Protein AF-A0A5J4TLL1-F1 (afdb_monomer_lite)

Organism: NCBI:txid222440

Foldseek 3Di:
DPQLVVVQVVCVVVVFDDDSVLSVVLVVCCVVDVVVSVVSVVVRRPPDD

pLDDT: mean 90.23, std 7.83, range [54.38, 95.5]

Radius of gyration: 10.15 Å; chains: 1; bounding box: 26×16×28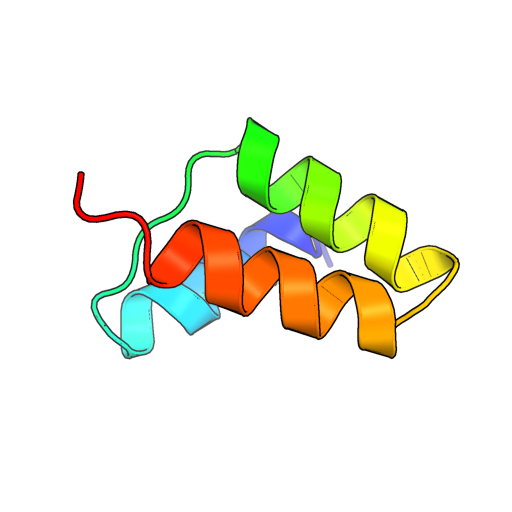 Å

Sequence (49 aa):
ADPEIELRFILRQFNRRLRMDQLKEIIEIAKEDSQRATLKLMEELNKKQ

Secondary structure (DSSP, 8-state):
--HHHHHHHHHHHTT----HHHHHHHHHHHHH-HHHHHHHHHHHHHS--

Structure (mmCIF, N/CA/C/O backbone):
data_AF-A0A5J4TLL1-F1
#
_entry.id   AF-A0A5J4TLL1-F1
#
loop_
_atom_site.group_PDB
_atom_site.id
_atom_site.type_symbol
_atom_site.label_atom_id
_atom_site.label_alt_id
_atom_site.label_comp_id
_atom_site.label_asym_id
_atom_site.label_entity_id
_atom_site.label_seq_id
_atom_site.pdbx_PDB_ins_code
_atom_site.Cartn_x
_atom_site.Cartn_y
_atom_site.Cartn_z
_atom_site.occupancy
_atom_site.B_iso_or_equiv
_atom_site.auth_seq_id
_atom_site.auth_comp_id
_atom_site.auth_asym_id
_atom_site.auth_atom_id
_atom_site.pdbx_P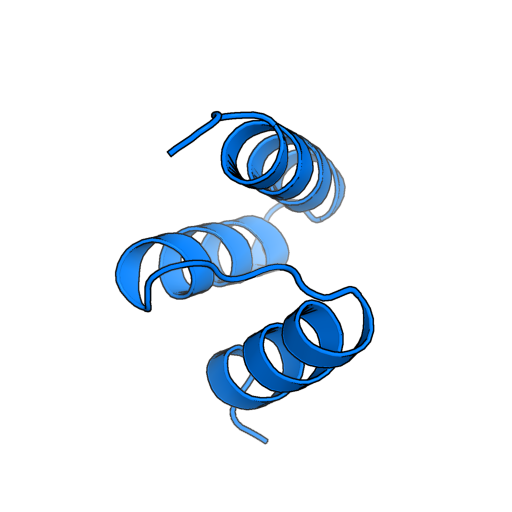DB_model_num
ATOM 1 N N . ALA A 1 1 ? -1.569 -1.602 -17.586 1.00 69.38 1 ALA A N 1
ATOM 2 C CA . ALA A 1 1 ? -2.446 -1.600 -16.404 1.00 69.38 1 ALA A CA 1
ATOM 3 C C . ALA A 1 1 ? -1.910 -0.561 -15.435 1.00 69.38 1 ALA A C 1
ATOM 5 O O . ALA A 1 1 ? -0.697 -0.520 -15.280 1.00 69.38 1 ALA A O 1
ATOM 6 N N . ASP A 1 2 ? -2.759 0.299 -14.866 1.00 86.12 2 ASP A N 1
ATOM 7 C CA . ASP A 1 2 ? -2.334 1.301 -13.878 1.00 86.12 2 ASP A CA 1
ATOM 8 C C . ASP A 1 2 ? -2.246 0.650 -12.489 1.00 86.12 2 ASP A C 1
ATOM 10 O O . ASP A 1 2 ? -3.296 0.343 -11.908 1.00 86.12 2 A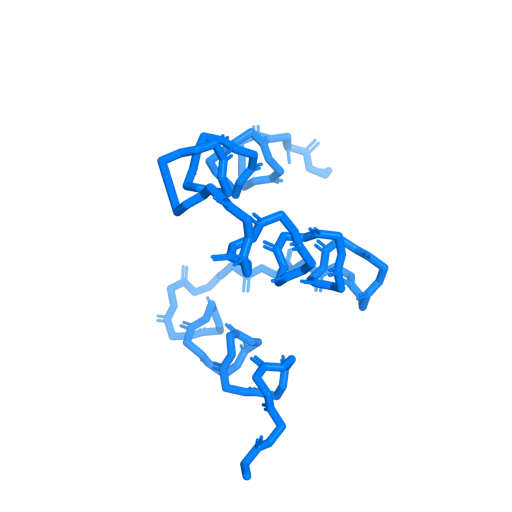SP A O 1
ATOM 14 N N . PRO A 1 3 ? -1.040 0.462 -11.915 1.00 86.88 3 PRO A N 1
ATOM 15 C CA . PRO A 1 3 ? -0.877 -0.223 -10.629 1.00 86.88 3 PRO A CA 1
ATOM 16 C C . PRO A 1 3 ? -1.621 0.491 -9.488 1.00 86.88 3 PRO A C 1
ATOM 18 O O . PRO A 1 3 ? -2.086 -0.138 -8.541 1.00 86.88 3 PRO A O 1
ATOM 21 N N . GLU A 1 4 ? -1.804 1.810 -9.608 1.00 88.00 4 GLU A N 1
ATOM 22 C CA . GLU A 1 4 ? -2.570 2.646 -8.676 1.00 88.00 4 GLU A CA 1
ATOM 23 C C . GLU A 1 4 ? -4.059 2.282 -8.655 1.00 88.00 4 GLU A C 1
ATOM 25 O O . GLU A 1 4 ? -4.685 2.239 -7.591 1.00 88.00 4 GLU A O 1
ATOM 30 N N . ILE A 1 5 ? -4.631 2.008 -9.831 1.00 89.56 5 ILE A N 1
ATOM 31 C CA . ILE A 1 5 ? -6.039 1.633 -9.985 1.00 89.56 5 ILE A CA 1
ATOM 32 C C . ILE A 1 5 ? -6.254 0.216 -9.452 1.00 89.56 5 ILE A C 1
ATOM 34 O O . ILE A 1 5 ? -7.216 -0.012 -8.715 1.00 89.56 5 ILE A O 1
ATOM 38 N N . GLU A 1 6 ? -5.347 -0.710 -9.763 1.00 91.25 6 GLU A N 1
ATOM 39 C CA . GLU A 1 6 ? -5.407 -2.092 -9.278 1.00 91.25 6 GLU A CA 1
ATOM 40 C C . GLU A 1 6 ? -5.271 -2.166 -7.755 1.00 91.25 6 GLU A C 1
ATOM 42 O O . GLU A 1 6 ? -6.126 -2.752 -7.089 1.00 91.25 6 GLU A O 1
ATOM 47 N N . LEU A 1 7 ? -4.268 -1.496 -7.177 1.00 91.00 7 LEU A N 1
ATOM 48 C CA . LEU A 1 7 ? -4.066 -1.479 -5.729 1.00 91.00 7 LEU A CA 1
ATOM 49 C C . LEU A 1 7 ? -5.270 -0.860 -5.010 1.00 91.00 7 LEU A C 1
ATOM 51 O O . LEU A 1 7 ? -5.766 -1.402 -4.022 1.00 91.00 7 LEU A O 1
ATOM 55 N N . ARG A 1 8 ? -5.814 0.239 -5.541 1.00 91.12 8 ARG A N 1
ATOM 56 C CA . ARG A 1 8 ? -7.047 0.844 -5.022 1.00 91.12 8 ARG A CA 1
ATOM 57 C C . ARG A 1 8 ? -8.235 -0.111 -5.094 1.00 91.12 8 ARG A C 1
ATOM 59 O O . ARG A 1 8 ? -9.034 -0.150 -4.156 1.00 91.12 8 ARG A O 1
ATOM 66 N N . PHE A 1 9 ? -8.391 -0.824 -6.204 1.00 93.06 9 PHE A N 1
ATOM 67 C CA . PHE A 1 9 ? -9.480 -1.774 -6.394 1.00 93.06 9 PHE A CA 1
ATOM 68 C C . PHE A 1 9 ? -9.395 -2.925 -5.386 1.00 93.06 9 PHE A C 1
ATOM 70 O O . PHE A 1 9 ? -10.403 -3.241 -4.750 1.00 93.06 9 PHE A O 1
ATOM 77 N N . ILE A 1 10 ? -8.195 -3.473 -5.173 1.00 91.62 10 ILE A N 1
ATOM 78 C CA . ILE A 1 10 ? -7.919 -4.521 -4.182 1.00 91.62 10 ILE A CA 1
ATOM 79 C C . ILE A 1 10 ? -8.248 -4.025 -2.772 1.00 91.62 10 ILE A C 1
ATOM 81 O O . ILE A 1 10 ? -9.013 -4.669 -2.059 1.00 91.62 10 ILE A O 1
ATOM 85 N N . LEU A 1 11 ? -7.745 -2.852 -2.373 1.00 92.31 11 LEU A N 1
ATOM 86 C CA . LEU A 1 11 ? -7.986 -2.306 -1.032 1.00 92.31 11 LEU A CA 1
ATOM 87 C C . LEU A 1 11 ? -9.475 -2.113 -0.731 1.00 92.31 11 LEU A C 1
ATOM 89 O O . LEU A 1 11 ? -9.919 -2.391 0.386 1.00 92.31 11 LEU A O 1
ATOM 93 N N . ARG A 1 12 ? -10.266 -1.710 -1.734 1.00 91.19 12 ARG A N 1
ATOM 94 C CA . ARG A 1 12 ? -11.723 -1.587 -1.592 1.00 91.19 12 ARG A CA 1
ATOM 95 C C . ARG A 1 12 ? -12.406 -2.917 -1.276 1.00 91.19 12 ARG A C 1
ATOM 97 O O . ARG A 1 12 ? -13.380 -2.884 -0.531 1.00 91.19 12 ARG A O 1
ATOM 104 N N . GLN A 1 13 ? -11.896 -4.054 -1.762 1.00 92.38 13 GLN A N 1
ATOM 105 C CA . GLN A 1 13 ? -12.447 -5.378 -1.423 1.00 92.38 13 GLN A CA 1
ATOM 106 C C . GLN A 1 13 ? -12.321 -5.687 0.076 1.00 92.38 13 GLN A C 1
ATOM 108 O O . GLN A 1 13 ? -13.141 -6.404 0.637 1.00 92.38 13 GLN A O 1
ATOM 113 N N . PHE A 1 14 ? -11.328 -5.095 0.742 1.00 90.69 14 PHE A N 1
ATOM 114 C CA . PHE A 1 14 ? -11.087 -5.248 2.178 1.00 90.69 14 PHE A CA 1
ATOM 115 C C . PHE A 1 14 ? -11.648 -4.088 3.013 1.00 90.69 14 PHE A C 1
ATOM 117 O O . PHE A 1 14 ? -11.248 -3.911 4.163 1.00 90.69 14 PHE A O 1
ATOM 124 N N . ASN A 1 15 ? -12.541 -3.261 2.450 1.00 90.50 15 ASN A N 1
ATOM 125 C CA . ASN A 1 15 ? -13.053 -2.036 3.079 1.00 90.50 15 ASN A CA 1
ATOM 126 C C . ASN A 1 15 ? -11.948 -1.057 3.522 1.00 90.50 15 ASN A C 1
ATOM 128 O O . ASN A 1 15 ? -12.143 -0.241 4.423 1.00 90.50 15 ASN A O 1
ATOM 132 N N . ARG A 1 16 ? -10.777 -1.112 2.879 1.00 90.00 16 ARG A N 1
ATOM 133 C CA . ARG A 1 16 ? -9.656 -0.207 3.131 1.00 90.00 16 ARG A CA 1
ATOM 134 C C . ARG A 1 16 ? -9.599 0.873 2.058 1.00 90.00 16 ARG A C 1
ATOM 136 O O . ARG A 1 16 ? -9.935 0.653 0.894 1.00 90.00 16 ARG A O 1
ATOM 143 N N . ARG A 1 17 ? -9.175 2.072 2.454 1.00 91.62 17 ARG A N 1
ATOM 144 C CA . ARG A 1 17 ? -9.018 3.214 1.549 1.00 91.62 17 ARG A CA 1
ATOM 145 C C . ARG A 1 17 ? -7.724 3.940 1.865 1.00 91.62 17 ARG A C 1
ATOM 147 O O . ARG A 1 17 ? -7.501 4.320 3.008 1.00 91.62 17 ARG A O 1
ATOM 154 N N . LEU A 1 18 ? -6.932 4.164 0.826 1.00 91.38 18 LEU A N 1
ATOM 155 C CA . LEU A 1 18 ? -5.761 5.029 0.846 1.00 91.38 18 LEU A CA 1
ATOM 156 C C . LEU A 1 18 ? -5.927 6.119 -0.214 1.00 91.38 18 LEU A C 1
ATOM 158 O O . LEU A 1 18 ? -6.599 5.928 -1.238 1.00 91.38 18 LEU A O 1
ATOM 162 N N . ARG A 1 19 ? -5.341 7.280 0.058 1.00 91.94 19 ARG A N 1
ATOM 163 C CA . ARG A 1 19 ? -5.303 8.416 -0.862 1.00 91.94 19 ARG A CA 1
ATOM 164 C 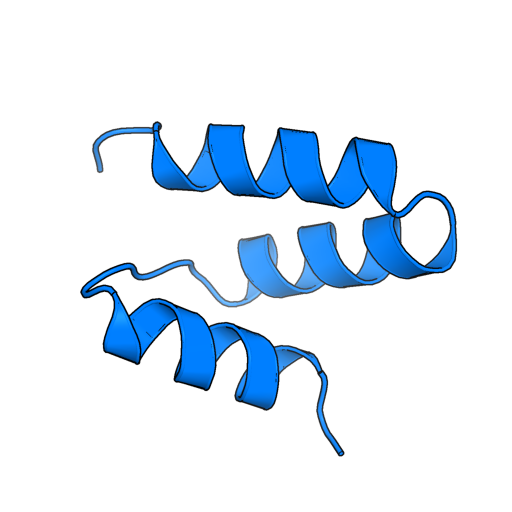C . ARG A 1 19 ? -4.372 8.116 -2.047 1.00 91.94 19 ARG A C 1
ATOM 166 O O . ARG A 1 19 ? -3.542 7.214 -1.979 1.00 91.94 19 ARG A O 1
ATOM 173 N N . MET A 1 20 ? -4.520 8.849 -3.156 1.00 89.56 20 MET A N 1
ATOM 174 C CA . MET A 1 20 ? -3.694 8.621 -4.359 1.00 89.56 20 MET A CA 1
ATOM 175 C C . MET A 1 20 ? -2.198 8.804 -4.100 1.00 89.56 20 MET A C 1
ATOM 177 O O . MET A 1 20 ? -1.403 8.044 -4.631 1.00 89.56 20 MET A O 1
ATOM 181 N N . ASP A 1 21 ? -1.826 9.794 -3.293 1.00 93.00 21 ASP A N 1
ATOM 182 C CA . ASP A 1 21 ? -0.446 10.064 -2.883 1.00 93.00 21 ASP A CA 1
ATOM 183 C C . ASP A 1 21 ? 0.165 8.875 -2.130 1.00 93.00 21 ASP A C 1
ATOM 185 O O . ASP A 1 21 ? 1.254 8.432 -2.479 1.00 93.00 21 ASP A O 1
ATOM 189 N N . GLN A 1 22 ? -0.575 8.292 -1.181 1.00 93.06 22 GLN A N 1
ATOM 190 C CA . GLN A 1 22 ? -0.136 7.110 -0.428 1.00 93.06 22 GLN A CA 1
ATOM 191 C C . GLN A 1 22 ? 0.030 5.886 -1.338 1.00 93.06 22 GLN A C 1
ATOM 193 O O . GLN A 1 22 ? 0.998 5.142 -1.220 1.00 93.06 22 GLN A O 1
ATOM 198 N N . LEU A 1 23 ? -0.909 5.678 -2.267 1.00 93.50 23 LEU A N 1
ATOM 199 C CA . LEU A 1 23 ? -0.835 4.579 -3.233 1.00 93.50 23 LEU A CA 1
ATOM 200 C C . LEU A 1 23 ? 0.386 4.719 -4.145 1.00 93.50 23 LEU A C 1
ATOM 202 O O . LEU A 1 23 ? 1.105 3.744 -4.341 1.00 93.50 23 LEU A O 1
ATOM 206 N N . LYS A 1 24 ? 0.636 5.931 -4.654 1.00 93.81 24 LYS A N 1
ATOM 207 C CA . LYS A 1 24 ? 1.813 6.248 -5.470 1.00 93.81 24 LYS A CA 1
ATOM 208 C C . LYS A 1 24 ? 3.107 5.963 -4.727 1.00 93.81 24 LYS A C 1
ATOM 210 O O . LYS A 1 24 ? 3.961 5.270 -5.261 1.00 93.81 24 LYS A O 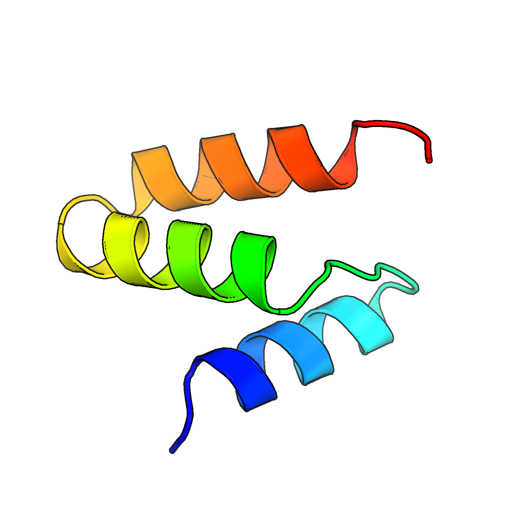1
ATOM 215 N N . GLU A 1 25 ? 3.225 6.434 -3.488 1.00 94.38 25 GLU A N 1
ATOM 216 C CA . GLU A 1 25 ? 4.408 6.191 -2.658 1.00 94.38 25 GLU A CA 1
ATOM 217 C C . GLU A 1 25 ? 4.669 4.687 -2.478 1.00 94.38 25 GLU A C 1
ATOM 219 O O . GLU A 1 25 ? 5.785 4.221 -2.692 1.00 94.38 25 GLU A O 1
ATOM 224 N N . ILE A 1 26 ? 3.634 3.905 -2.154 1.00 94.56 26 ILE A N 1
ATOM 225 C CA . ILE A 1 26 ? 3.754 2.450 -1.973 1.00 94.56 26 ILE A CA 1
ATOM 226 C C . ILE A 1 26 ? 4.194 1.761 -3.271 1.00 94.56 26 ILE A C 1
ATOM 228 O O . ILE A 1 26 ? 5.027 0.858 -3.231 1.00 94.56 26 ILE A O 1
ATOM 232 N N . ILE A 1 27 ? 3.657 2.183 -4.418 1.00 93.50 27 ILE A N 1
ATOM 233 C CA . ILE A 1 27 ? 3.993 1.615 -5.729 1.00 93.50 27 ILE A CA 1
ATOM 234 C C . ILE A 1 27 ? 5.422 1.963 -6.140 1.00 93.50 27 ILE A C 1
ATOM 236 O O . ILE A 1 27 ? 6.122 1.089 -6.646 1.00 93.50 27 ILE A O 1
ATOM 240 N N . GLU A 1 28 ? 5.874 3.197 -5.910 1.00 94.94 28 GLU A N 1
ATOM 241 C CA . GLU A 1 28 ? 7.262 3.575 -6.186 1.00 94.94 28 GLU A CA 1
ATOM 242 C C . GLU A 1 28 ? 8.233 2.771 -5.318 1.00 94.94 28 GLU A C 1
ATOM 244 O O . GLU A 1 28 ? 9.179 2.194 -5.846 1.00 94.94 28 GLU A O 1
ATOM 249 N N . ILE A 1 29 ? 7.946 2.616 -4.018 1.00 94.88 29 ILE A N 1
ATOM 250 C CA . ILE A 1 29 ? 8.763 1.764 -3.143 1.00 94.88 29 ILE A CA 1
ATOM 251 C C . ILE A 1 29 ? 8.759 0.316 -3.651 1.00 94.88 29 ILE A C 1
ATOM 253 O O . ILE A 1 29 ? 9.803 -0.323 -3.653 1.00 94.88 29 ILE A O 1
ATOM 257 N N . ALA A 1 30 ? 7.624 -0.205 -4.129 1.00 94.31 30 ALA A N 1
ATOM 258 C CA . ALA A 1 30 ? 7.516 -1.591 -4.587 1.00 94.31 30 ALA A CA 1
ATOM 259 C C . ALA A 1 30 ? 8.371 -1.906 -5.826 1.00 94.31 30 ALA A C 1
ATOM 261 O O . ALA A 1 30 ? 8.715 -3.071 -6.031 1.00 94.31 30 ALA A O 1
ATOM 262 N N . LYS A 1 31 ? 8.720 -0.896 -6.637 1.00 92.62 31 LYS A N 1
ATOM 263 C CA . LYS A 1 31 ? 9.631 -1.060 -7.784 1.00 92.62 31 LYS A CA 1
ATOM 264 C C . LYS A 1 31 ? 11.071 -1.335 -7.352 1.00 92.62 31 LYS A C 1
ATOM 266 O O . LYS A 1 31 ? 11.800 -1.989 -8.091 1.00 92.62 31 LYS A O 1
ATOM 271 N N . GLU A 1 32 ? 11.469 -0.839 -6.183 1.00 94.00 32 GLU A N 1
ATOM 272 C CA . GLU A 1 32 ? 12.825 -0.981 -5.642 1.00 94.00 32 GLU A CA 1
ATOM 273 C C . GLU A 1 32 ? 12.902 -2.080 -4.573 1.00 94.00 32 GLU A C 1
ATOM 275 O O . GLU A 1 32 ? 13.829 -2.887 -4.568 1.00 94.00 32 GLU A O 1
ATOM 280 N N . ASP A 1 33 ? 11.913 -2.132 -3.677 1.00 94.62 33 ASP A N 1
ATOM 281 C CA . ASP A 1 33 ? 11.865 -3.026 -2.525 1.00 94.62 33 ASP A CA 1
ATOM 282 C C . ASP A 1 33 ? 10.415 -3.386 -2.147 1.00 94.62 33 ASP A C 1
ATOM 284 O O . ASP A 1 33 ? 9.688 -2.662 -1.455 1.00 94.62 33 ASP A O 1
ATOM 288 N N . SER A 1 34 ? 10.005 -4.580 -2.574 1.00 89.88 34 SER A N 1
ATOM 289 C CA . SER A 1 34 ? 8.680 -5.142 -2.288 1.00 89.88 34 SER A CA 1
ATOM 290 C C . SER A 1 34 ? 8.396 -5.369 -0.792 1.00 89.88 34 SER A C 1
ATOM 292 O O . SER A 1 34 ? 7.247 -5.236 -0.353 1.00 89.88 34 SER A O 1
ATOM 294 N N . GLN A 1 35 ? 9.416 -5.677 0.018 1.00 92.50 35 GLN A N 1
ATOM 295 C CA . GLN A 1 35 ? 9.242 -5.903 1.455 1.00 92.50 35 GLN A CA 1
ATOM 296 C C . GLN A 1 35 ? 8.975 -4.579 2.164 1.00 92.50 35 GLN A C 1
ATOM 298 O O . GLN A 1 35 ? 8.026 -4.464 2.946 1.00 92.50 35 GLN A O 1
ATOM 303 N N . ARG A 1 36 ? 9.751 -3.547 1.829 1.00 94.81 36 ARG A N 1
ATOM 304 C CA . ARG A 1 36 ? 9.557 -2.197 2.362 1.00 94.81 36 ARG A CA 1
ATOM 305 C C . ARG A 1 36 ? 8.208 -1.608 1.956 1.00 94.81 36 ARG A C 1
ATOM 307 O O . ARG A 1 36 ? 7.542 -0.996 2.792 1.00 94.81 36 ARG A O 1
ATOM 314 N N . ALA A 1 37 ? 7.767 -1.838 0.720 1.00 95.31 37 ALA A N 1
ATOM 315 C CA . ALA A 1 37 ? 6.446 -1.411 0.260 1.00 95.31 37 ALA A CA 1
ATOM 316 C C . ALA A 1 37 ? 5.319 -2.064 1.070 1.00 95.31 37 ALA A C 1
ATOM 318 O O . ALA A 1 37 ? 4.353 -1.399 1.447 1.00 95.31 37 ALA A O 1
ATOM 319 N N . THR A 1 38 ? 5.470 -3.349 1.399 1.00 93.56 38 THR A N 1
ATOM 320 C CA . THR A 1 38 ? 4.507 -4.088 2.225 1.00 93.56 38 THR A CA 1
ATOM 321 C C . THR A 1 38 ? 4.425 -3.512 3.640 1.00 93.56 38 THR A C 1
ATOM 323 O O . THR A 1 38 ? 3.325 -3.286 4.145 1.00 93.56 38 THR A O 1
ATOM 326 N N . LEU A 1 39 ? 5.568 -3.210 4.268 1.00 95.50 39 LEU A N 1
ATOM 327 C CA . LEU A 1 39 ? 5.608 -2.580 5.594 1.00 95.50 39 LEU A CA 1
ATOM 328 C C . LEU A 1 39 ? 4.939 -1.201 5.587 1.00 95.50 39 LEU A C 1
ATOM 330 O O . LEU A 1 39 ? 4.109 -0.915 6.450 1.00 95.50 39 LEU A O 1
ATOM 334 N N . LYS A 1 40 ? 5.243 -0.375 4.580 1.00 93.94 40 LYS A N 1
ATOM 335 C CA . LYS A 1 40 ? 4.630 0.946 4.407 1.00 93.94 40 LYS A CA 1
ATOM 336 C C . LYS A 1 40 ? 3.119 0.844 4.197 1.00 93.94 40 LYS A C 1
ATOM 338 O O . LYS A 1 40 ? 2.363 1.583 4.819 1.00 93.94 40 LYS A O 1
ATOM 343 N N . LEU A 1 41 ? 2.660 -0.101 3.374 1.00 94.06 41 LEU A N 1
ATOM 344 C CA . LEU A 1 41 ? 1.235 -0.364 3.185 1.00 94.06 41 LEU A CA 1
ATOM 345 C C . LEU A 1 41 ? 0.555 -0.716 4.514 1.00 94.06 41 LEU A C 1
ATOM 347 O O . LEU A 1 41 ? -0.486 -0.149 4.834 1.00 94.06 41 LEU A O 1
ATOM 351 N N . MET A 1 42 ? 1.143 -1.614 5.309 1.00 92.56 42 MET A N 1
ATOM 352 C CA . MET A 1 42 ? 0.607 -1.962 6.629 1.00 92.56 42 MET A CA 1
ATOM 353 C C . MET A 1 42 ? 0.555 -0.751 7.566 1.00 92.56 42 MET A C 1
ATOM 355 O O . MET A 1 42 ? -0.436 -0.575 8.273 1.00 92.56 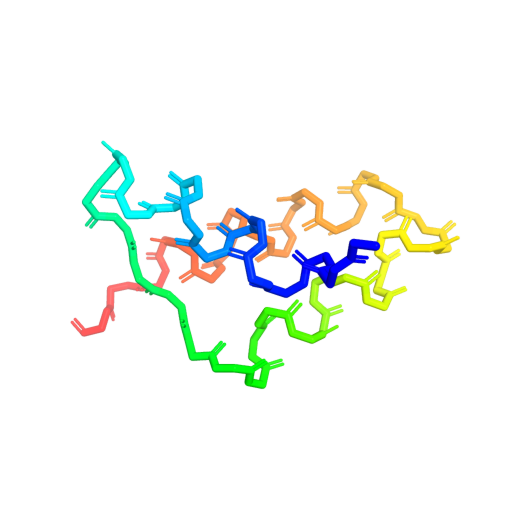42 MET A O 1
ATOM 359 N N . GLU A 1 43 ? 1.584 0.097 7.559 1.00 93.44 43 GLU A N 1
ATOM 360 C CA . GLU A 1 43 ? 1.625 1.330 8.348 1.00 93.44 43 GLU A CA 1
ATOM 361 C C . GLU A 1 43 ? 0.471 2.273 7.976 1.00 93.44 43 GLU A C 1
ATOM 363 O O . GLU A 1 43 ? -0.300 2.683 8.844 1.00 93.44 43 GLU A O 1
ATOM 368 N N . GLU A 1 44 ? 0.296 2.560 6.683 1.00 92.88 44 GLU A N 1
ATOM 369 C CA . GLU A 1 44 ? -0.767 3.441 6.189 1.00 92.88 44 GLU A CA 1
ATOM 370 C C . GLU A 1 44 ? -2.171 2.868 6.441 1.00 92.88 44 GLU A C 1
ATOM 372 O O . GLU A 1 44 ? -3.109 3.617 6.708 1.00 92.88 44 GLU A O 1
ATOM 377 N N . LEU A 1 45 ? -2.329 1.541 6.416 1.00 90.56 45 LEU A N 1
ATOM 378 C CA . LEU A 1 45 ? -3.595 0.873 6.739 1.00 90.56 45 LEU A CA 1
ATOM 379 C C . LEU A 1 45 ? -3.910 0.846 8.242 1.00 90.56 45 LEU A C 1
ATOM 381 O O . LEU A 1 45 ? -5.084 0.751 8.617 1.00 90.56 45 LEU A O 1
ATOM 385 N N . ASN A 1 46 ? -2.888 0.896 9.096 1.00 89.69 46 ASN A N 1
ATOM 386 C CA . ASN A 1 46 ? -3.029 0.872 10.552 1.00 89.69 46 ASN A CA 1
ATOM 387 C C . ASN A 1 46 ? -3.141 2.268 11.172 1.00 89.69 46 ASN A C 1
ATOM 389 O O . ASN A 1 46 ? -3.639 2.389 12.294 1.00 89.69 46 ASN A O 1
ATOM 393 N N . LYS A 1 47 ? -2.744 3.324 10.452 1.00 86.81 47 LYS A N 1
ATOM 394 C CA . LYS A 1 47 ? -3.092 4.704 10.803 1.00 86.81 47 LYS A CA 1
ATOM 395 C C . LYS A 1 47 ? -4.619 4.829 10.780 1.00 86.81 47 LYS A C 1
ATOM 397 O O . LYS A 1 47 ? -5.233 4.888 9.717 1.00 86.81 47 LYS A O 1
ATOM 402 N N . LYS A 1 48 ? -5.247 4.813 11.962 1.00 60.56 48 LYS A N 1
ATOM 403 C CA . LYS A 1 48 ? -6.660 5.190 12.107 1.00 60.56 48 LYS A CA 1
ATOM 404 C C . LYS A 1 48 ? -6.793 6.620 11.577 1.00 60.56 48 LYS A C 1
ATOM 406 O O . LYS A 1 48 ? -6.176 7.521 12.141 1.00 60.56 48 LYS A O 1
ATOM 411 N N . GLN A 1 49 ? -7.518 6.783 10.470 1.00 54.38 49 GLN A N 1
ATOM 412 C CA . GLN A 1 49 ? -8.017 8.089 10.036 1.00 54.38 49 GLN A CA 1
ATOM 413 C C . GLN A 1 49 ? -9.029 8.615 11.050 1.00 54.38 49 GLN A C 1
ATOM 415 O O . GLN A 1 49 ? -9.769 7.774 11.615 1.00 54.38 49 GLN A O 1
#